Protein AF-A0A7H0M8C1-F1 (afdb_monomer_lite)

Secondary structure (DSSP, 8-state):
--HHHHHHHHHHHHHT-EEEEEETTEEEEEEEETTEEEEEEEETTTTEEEEEEEE---

Foldseek 3Di:
DPPVVVVVQQVQQVVQWDFDDDDPQKTWTWGGDPNWIKIWIAGNVVRDTPDIDTDDDD

Radius of gyration: 11.1 Å; chains: 1; bounding box: 30×16×33 Å

Sequence (58 aa):
MSPKQIENAVKDAYSNIKVIKTQGDRVMGQGTSGGMTIEIWINKSTKTIETAYPKGTR

pLDDT: mean 89.02, std 8.95, range [47.94, 94.62]

Structure (mmCIF, N/CA/C/O backbone):
data_AF-A0A7H0M8C1-F1
#
_entry.id   AF-A0A7H0M8C1-F1
#
loop_
_atom_site.group_PDB
_atom_site.id
_atom_site.type_symbol
_atom_site.label_atom_id
_atom_site.label_alt_id
_atom_site.label_comp_id
_atom_site.label_asym_id
_atom_site.label_entity_id
_atom_site.label_seq_id
_atom_site.pdbx_PDB_ins_code
_atom_site.Cartn_x
_atom_site.Cartn_y
_atom_site.Cartn_z
_atom_site.occupancy
_atom_site.B_iso_or_equiv
_atom_site.auth_seq_id
_atom_site.auth_comp_id
_atom_site.auth_asym_id
_atom_site.auth_atom_id
_atom_site.pdbx_PDB_model_num
ATOM 1 N N . MET A 1 1 ? 11.860 -7.673 -11.895 1.00 62.75 1 MET A N 1
ATOM 2 C CA . MET A 1 1 ? 12.137 -6.787 -10.741 1.00 62.75 1 MET A CA 1
ATOM 3 C C . MET A 1 1 ? 12.803 -7.598 -9.647 1.00 62.75 1 MET A C 1
ATOM 5 O O . MET A 1 1 ? 12.420 -8.745 -9.454 1.00 62.75 1 MET A O 1
ATOM 9 N N . SER A 1 2 ? 13.775 -7.026 -8.941 1.00 87.69 2 SER A N 1
ATOM 10 C CA . SER A 1 2 ? 14.284 -7.602 -7.694 1.00 87.69 2 SER A CA 1
ATOM 11 C C . SER A 1 2 ? 13.298 -7.357 -6.540 1.00 87.69 2 SER A C 1
ATOM 13 O O . SER A 1 2 ? 12.512 -6.408 -6.614 1.00 87.69 2 SER A O 1
ATOM 15 N N . PRO A 1 3 ? 13.345 -8.142 -5.449 1.00 87.12 3 PRO A N 1
ATOM 16 C CA . PRO A 1 3 ? 12.477 -7.933 -4.285 1.00 87.12 3 PRO A CA 1
ATOM 17 C C . PRO A 1 3 ? 12.518 -6.494 -3.749 1.00 87.12 3 PRO A C 1
ATOM 19 O O . PRO A 1 3 ? 11.480 -5.902 -3.469 1.00 87.12 3 PRO A O 1
ATOM 22 N N . LYS A 1 4 ? 13.708 -5.881 -3.726 1.00 89.19 4 LYS A N 1
ATOM 23 C CA . LYS A 1 4 ? 13.906 -4.487 -3.303 1.00 89.19 4 LYS A CA 1
ATOM 24 C C . LYS A 1 4 ? 13.224 -3.476 -4.233 1.00 89.19 4 LYS A C 1
ATOM 26 O O . LYS A 1 4 ? 12.706 -2.465 -3.774 1.00 89.19 4 LYS A O 1
ATOM 31 N N . GLN A 1 5 ? 13.210 -3.739 -5.541 1.00 87.62 5 GLN A N 1
ATOM 32 C CA . GLN A 1 5 ? 12.499 -2.889 -6.502 1.00 87.62 5 GLN A CA 1
ATOM 33 C C . GLN A 1 5 ? 10.982 -2.998 -6.336 1.00 87.62 5 GLN A C 1
ATOM 35 O O . GLN A 1 5 ? 10.296 -1.987 -6.444 1.00 87.62 5 GLN A O 1
ATOM 40 N N . ILE A 1 6 ? 10.467 -4.200 -6.053 1.00 87.06 6 ILE A N 1
ATOM 41 C CA . ILE A 1 6 ? 9.038 -4.414 -5.785 1.00 87.06 6 ILE A CA 1
ATOM 42 C C . ILE A 1 6 ? 8.636 -3.673 -4.511 1.00 87.06 6 ILE A C 1
ATOM 44 O O . ILE A 1 6 ? 7.659 -2.933 -4.521 1.00 87.06 6 ILE A O 1
ATOM 48 N N . GLU A 1 7 ? 9.413 -3.812 -3.436 1.00 89.56 7 GLU A N 1
ATOM 49 C CA . GLU A 1 7 ? 9.142 -3.127 -2.171 1.00 89.56 7 GLU A CA 1
ATOM 50 C C . GLU A 1 7 ? 9.118 -1.603 -2.344 1.00 89.56 7 GLU A C 1
ATOM 52 O O . GLU A 1 7 ? 8.195 -0.939 -1.871 1.00 89.56 7 GLU A O 1
ATOM 57 N N . ASN A 1 8 ? 10.087 -1.049 -3.076 1.00 92.06 8 ASN A N 1
ATOM 58 C CA . ASN A 1 8 ? 10.111 0.377 -3.388 1.00 92.06 8 ASN A CA 1
ATOM 59 C C . ASN A 1 8 ? 8.890 0.806 -4.212 1.00 92.06 8 ASN A C 1
ATOM 61 O O . ASN A 1 8 ? 8.283 1.822 -3.891 1.00 92.06 8 ASN A O 1
ATOM 65 N N . ALA A 1 9 ? 8.496 0.028 -5.224 1.00 91.31 9 ALA A N 1
ATOM 66 C CA . ALA A 1 9 ? 7.331 0.339 -6.050 1.00 91.31 9 ALA A CA 1
ATOM 67 C C . ALA A 1 9 ? 6.021 0.299 -5.247 1.00 91.31 9 ALA A C 1
ATOM 69 O O . ALA A 1 9 ? 5.163 1.160 -5.419 1.00 91.31 9 ALA 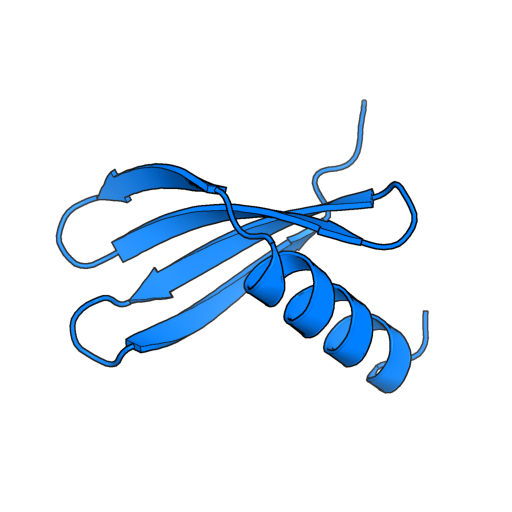A O 1
ATOM 70 N N . VAL A 1 10 ? 5.871 -0.665 -4.332 1.00 90.50 10 VAL A N 1
ATOM 71 C CA . VAL A 1 10 ? 4.703 -0.747 -3.441 1.00 90.50 10 VAL A CA 1
ATOM 72 C C . VAL A 1 10 ? 4.671 0.438 -2.477 1.00 90.50 10 VAL A C 1
ATOM 74 O O . VAL A 1 10 ? 3.614 1.037 -2.300 1.00 90.50 10 VAL A O 1
ATOM 77 N N . LYS A 1 11 ? 5.811 0.816 -1.883 1.00 92.19 11 LYS A N 1
ATOM 78 C CA . LYS A 1 11 ? 5.905 1.991 -0.997 1.00 92.19 11 LYS A CA 1
ATOM 79 C C . LYS A 1 11 ? 5.577 3.292 -1.727 1.00 92.19 11 LYS A C 1
ATOM 81 O O . LYS A 1 11 ? 4.867 4.132 -1.183 1.00 92.19 11 LYS A O 1
ATOM 86 N N . ASP A 1 12 ? 6.067 3.441 -2.950 1.00 93.38 12 ASP A N 1
ATOM 87 C CA . ASP A 1 12 ? 5.823 4.609 -3.794 1.00 93.38 12 ASP A CA 1
ATOM 88 C C . ASP A 1 12 ? 4.362 4.686 -4.272 1.00 93.38 12 ASP A C 1
ATOM 90 O O . ASP A 1 12 ? 3.726 5.735 -4.219 1.00 93.38 12 ASP A O 1
ATOM 94 N N . ALA A 1 13 ? 3.759 3.552 -4.637 1.00 92.62 13 ALA A N 1
ATOM 95 C CA . ALA A 1 13 ? 2.329 3.506 -4.921 1.00 92.62 13 ALA A CA 1
ATOM 96 C C . ALA A 1 13 ? 1.484 3.786 -3.666 1.00 92.62 13 ALA A C 1
ATOM 98 O O . ALA A 1 13 ? 0.456 4.453 -3.757 1.00 92.62 13 ALA A O 1
ATOM 99 N N . TYR A 1 14 ? 1.913 3.314 -2.491 1.00 91.56 14 TYR A N 1
ATOM 100 C CA . TYR A 1 14 ? 1.234 3.592 -1.226 1.00 91.56 14 TYR A CA 1
ATOM 101 C C . TYR A 1 14 ? 1.289 5.080 -0.846 1.00 91.56 14 TYR A C 1
ATOM 103 O O . TYR A 1 14 ? 0.310 5.612 -0.330 1.00 91.56 14 TYR A O 1
ATOM 111 N N . SER A 1 15 ? 2.401 5.774 -1.115 1.00 92.25 15 SER A N 1
ATOM 112 C CA . SER A 1 15 ? 2.542 7.201 -0.785 1.00 92.25 15 SER A CA 1
ATOM 113 C C . SER A 1 15 ? 1.575 8.089 -1.579 1.00 92.25 15 SER A C 1
ATOM 115 O O . SER A 1 15 ? 1.087 9.084 -1.050 1.00 92.25 15 SER A O 1
ATOM 117 N N . ASN A 1 16 ? 1.233 7.685 -2.807 1.00 90.81 16 ASN A N 1
ATOM 118 C CA . ASN A 1 16 ? 0.292 8.374 -3.694 1.00 90.81 16 ASN A CA 1
ATOM 119 C C . ASN A 1 16 ? -1.039 7.618 -3.848 1.00 90.81 16 ASN A C 1
ATOM 121 O O . ASN A 1 16 ? -1.709 7.709 -4.880 1.00 90.81 16 ASN A O 1
ATOM 125 N N . ILE A 1 17 ? -1.412 6.818 -2.847 1.00 91.81 17 ILE A N 1
ATOM 126 C CA . ILE A 1 17 ? -2.555 5.918 -2.955 1.00 91.81 17 ILE A CA 1
ATOM 127 C C . ILE A 1 17 ? -3.885 6.675 -2.975 1.00 91.81 17 ILE A C 1
ATOM 129 O O . ILE A 1 17 ? -4.168 7.531 -2.136 1.00 91.81 17 ILE A O 1
ATOM 133 N N . LYS A 1 18 ? -4.762 6.291 -3.901 1.00 93.88 18 LYS A N 1
ATOM 134 C CA . LYS A 1 18 ? -6.159 6.713 -3.931 1.00 93.88 18 LYS A CA 1
ATOM 135 C C . LYS A 1 18 ? -7.049 5.565 -3.486 1.00 93.88 18 LYS A C 1
ATOM 137 O O . LYS A 1 18 ? -7.061 4.508 -4.109 1.00 93.88 18 LYS A O 1
ATOM 142 N N . VAL A 1 19 ? -7.823 5.765 -2.426 1.00 93.38 19 VAL A N 1
ATOM 143 C CA . VAL A 1 19 ? -8.809 4.771 -1.987 1.00 93.38 19 VAL A CA 1
ATOM 144 C C . VAL A 1 19 ? -9.919 4.658 -3.031 1.00 93.38 19 VAL A C 1
ATOM 146 O O . VAL A 1 19 ? -10.556 5.654 -3.366 1.00 93.38 19 VAL A O 1
ATOM 149 N N . ILE A 1 20 ? -10.147 3.445 -3.537 1.00 93.69 20 ILE A N 1
ATOM 150 C CA . ILE A 1 20 ? -11.162 3.170 -4.567 1.00 93.69 20 ILE A CA 1
ATOM 151 C C . ILE A 1 20 ? -12.273 2.244 -4.078 1.00 93.69 20 ILE A C 1
ATOM 153 O O . ILE A 1 20 ? -13.361 2.245 -4.649 1.00 93.69 20 ILE A O 1
ATOM 157 N N . LYS A 1 21 ? -12.034 1.460 -3.021 1.00 92.12 21 LYS A N 1
ATOM 158 C CA . LYS A 1 21 ? -13.047 0.572 -2.444 1.00 92.12 21 LYS A CA 1
ATOM 159 C C . LYS A 1 21 ? -12.811 0.367 -0.954 1.00 92.12 21 LYS A C 1
ATOM 161 O O . LYS A 1 21 ? -11.679 0.190 -0.522 1.00 92.12 21 LYS A O 1
ATOM 166 N N . THR A 1 22 ? -13.894 0.299 -0.190 1.00 93.75 22 THR A N 1
ATOM 167 C CA . THR A 1 22 ? -13.879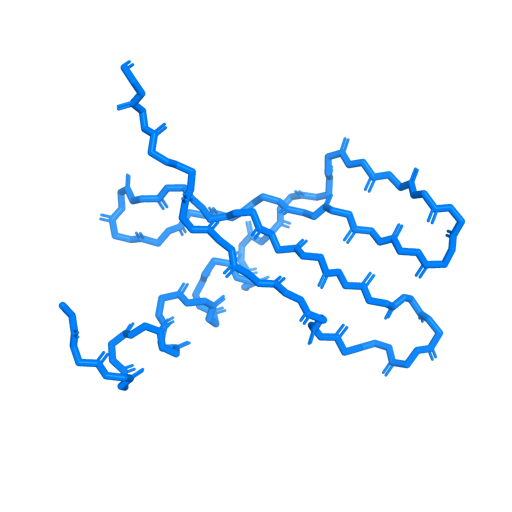 -0.101 1.223 1.00 93.75 22 THR A CA 1
ATOM 168 C C . THR A 1 22 ? -14.761 -1.332 1.387 1.00 93.75 22 THR A C 1
ATOM 170 O O . THR A 1 22 ? -15.866 -1.378 0.850 1.00 93.75 22 THR A O 1
ATOM 173 N N . GLN A 1 23 ? -14.274 -2.337 2.109 1.00 90.56 23 GLN A N 1
ATOM 174 C CA . GLN A 1 23 ? -14.966 -3.585 2.407 1.00 90.56 23 GLN A CA 1
ATOM 175 C C . GLN A 1 23 ? -14.767 -3.927 3.887 1.00 90.56 23 GLN A C 1
ATOM 177 O O . GLN A 1 23 ? -13.778 -4.555 4.262 1.00 90.56 23 GLN A O 1
ATOM 182 N N . GLY A 1 24 ? -15.706 -3.493 4.731 1.00 92.25 24 GLY A N 1
ATOM 183 C CA . GLY A 1 24 ? -15.588 -3.634 6.184 1.00 92.25 24 GLY A CA 1
ATOM 184 C C . GLY A 1 24 ? -14.301 -2.983 6.700 1.00 92.25 24 GLY A C 1
ATOM 185 O O . GLY A 1 24 ? -14.066 -1.794 6.469 1.00 92.25 24 GLY A O 1
ATOM 186 N N . ASP A 1 25 ? -13.447 -3.791 7.326 1.00 92.62 25 ASP A N 1
ATOM 187 C CA . ASP A 1 25 ? -12.152 -3.364 7.867 1.00 92.62 25 ASP A CA 1
ATOM 188 C C . ASP A 1 25 ? -11.022 -3.353 6.834 1.00 92.62 25 ASP A C 1
ATOM 190 O O . ASP A 1 25 ? -9.891 -3.014 7.167 1.00 92.62 25 ASP A O 1
ATOM 194 N N . ARG A 1 26 ? -11.292 -3.693 5.571 1.00 94.31 26 ARG A N 1
ATOM 195 C CA . ARG A 1 26 ? -10.305 -3.653 4.488 1.00 94.31 26 ARG A CA 1
ATOM 196 C C . ARG A 1 26 ? -10.587 -2.509 3.532 1.00 94.31 26 ARG A C 1
ATOM 198 O O . ARG A 1 26 ? -11.731 -2.232 3.181 1.00 94.31 26 ARG A O 1
ATOM 205 N N . VAL A 1 27 ? -9.535 -1.856 3.068 1.00 94.62 27 VAL A N 1
ATOM 206 C CA . VAL A 1 27 ? -9.595 -0.791 2.068 1.00 94.62 27 VAL A CA 1
ATOM 207 C C . VAL A 1 27 ? -8.702 -1.177 0.912 1.00 94.62 27 VAL A C 1
ATOM 209 O O . VAL A 1 27 ? -7.531 -1.477 1.111 1.00 94.62 27 VAL A O 1
ATOM 212 N N . MET A 1 28 ? -9.252 -1.145 -0.293 1.00 94.19 28 MET A N 1
ATOM 213 C CA . MET A 1 28 ? -8.477 -1.218 -1.517 1.00 94.19 28 MET A CA 1
ATOM 214 C C . MET A 1 28 ? -8.176 0.203 -1.972 1.00 94.19 28 MET A C 1
ATOM 216 O O . MET A 1 28 ? -9.082 0.987 -2.286 1.00 94.19 28 MET A O 1
ATOM 220 N N . GLY A 1 29 ? -6.896 0.529 -2.017 1.00 94.06 29 GLY A N 1
ATOM 221 C CA . GLY A 1 29 ? -6.412 1.710 -2.697 1.00 94.06 29 GLY A CA 1
ATOM 222 C C . GLY A 1 29 ? -5.639 1.345 -3.954 1.00 94.06 29 GLY A C 1
ATOM 223 O O . GLY A 1 29 ? -5.208 0.212 -4.148 1.00 94.06 29 GLY A O 1
ATOM 224 N N . GLN A 1 30 ? -5.498 2.324 -4.827 1.00 94.50 30 GLN A N 1
ATOM 225 C CA . GLN A 1 30 ? -4.806 2.215 -6.093 1.00 94.50 30 GLN A CA 1
ATOM 226 C C . GLN A 1 30 ? -3.780 3.337 -6.158 1.00 94.50 30 GLN A C 1
ATOM 228 O O . GLN A 1 30 ? -4.126 4.509 -6.015 1.00 94.50 30 GLN A O 1
ATOM 233 N N . GLY A 1 31 ? -2.521 2.967 -6.335 1.00 92.69 31 GLY A N 1
ATOM 234 C CA . GLY A 1 31 ? -1.413 3.894 -6.511 1.00 92.69 31 GLY A CA 1
ATOM 235 C C . GLY A 1 31 ? -0.686 3.620 -7.814 1.00 92.69 31 GLY A C 1
ATOM 236 O O . GLY A 1 31 ? -0.889 2.585 -8.450 1.00 92.69 31 GLY A O 1
ATOM 237 N N . THR A 1 32 ? 0.180 4.538 -8.216 1.00 90.44 32 THR A N 1
ATOM 238 C CA . THR A 1 32 ? 1.007 4.378 -9.413 1.00 90.44 32 THR A CA 1
ATOM 239 C C . THR A 1 32 ? 2.470 4.548 -9.059 1.00 90.44 32 THR A C 1
ATOM 241 O O . THR A 1 32 ? 2.813 5.500 -8.368 1.00 90.44 32 THR A O 1
ATOM 244 N N . SER A 1 33 ? 3.326 3.664 -9.565 1.00 89.69 33 SER A N 1
ATOM 245 C CA . SER A 1 33 ? 4.779 3.774 -9.437 1.00 89.69 33 SER A CA 1
ATOM 246 C C . SER A 1 33 ? 5.443 3.389 -10.753 1.00 89.69 33 SER A C 1
ATOM 248 O O . SER A 1 33 ? 5.135 2.344 -11.330 1.00 89.69 33 SER A O 1
ATOM 250 N N . GLY A 1 34 ? 6.319 4.255 -11.269 1.00 84.38 34 GLY A N 1
ATOM 251 C CA . GLY A 1 34 ? 7.048 4.006 -12.520 1.00 84.38 34 GLY A CA 1
ATOM 252 C C . GLY A 1 34 ? 6.152 3.698 -13.729 1.00 84.38 34 GLY A C 1
ATOM 253 O O . GLY A 1 34 ? 6.522 2.882 -14.566 1.00 84.38 34 GLY A O 1
ATOM 254 N N . GLY A 1 35 ? 4.951 4.287 -13.794 1.00 85.50 35 GLY A N 1
ATOM 255 C CA . GLY A 1 35 ? 3.968 4.035 -14.858 1.00 85.50 35 GLY A CA 1
ATOM 256 C C . GLY A 1 35 ? 3.139 2.755 -14.688 1.00 85.50 35 GLY A C 1
ATOM 257 O O . GLY A 1 35 ? 2.225 2.515 -15.471 1.00 85.50 35 GLY A O 1
ATOM 258 N N . MET A 1 36 ? 3.400 1.953 -13.653 1.00 87.75 36 MET A N 1
ATOM 259 C CA . MET A 1 36 ? 2.576 0.800 -13.299 1.00 87.75 36 MET A CA 1
ATOM 260 C C . MET A 1 36 ? 1.539 1.195 -12.265 1.00 87.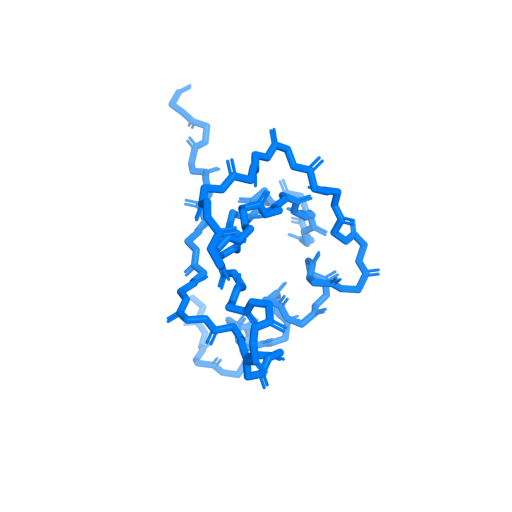75 36 MET A C 1
ATOM 262 O O . MET A 1 36 ? 1.835 1.906 -11.306 1.00 87.75 36 MET A O 1
ATOM 266 N N . THR A 1 37 ? 0.328 0.682 -12.429 1.00 91.50 37 THR A N 1
ATOM 267 C CA . THR A 1 37 ? -0.708 0.829 -11.415 1.00 91.50 37 THR A CA 1
ATOM 268 C C . THR A 1 37 ? -0.662 -0.355 -10.461 1.00 91.50 37 THR A C 1
ATOM 270 O O . THR A 1 37 ? -0.595 -1.498 -10.902 1.00 91.50 37 THR A O 1
ATOM 273 N N . ILE A 1 38 ? -0.698 -0.097 -9.159 1.00 92.62 38 ILE A N 1
ATOM 274 C CA . ILE A 1 38 ? -0.644 -1.108 -8.105 1.00 92.62 38 ILE A CA 1
ATOM 275 C C . ILE A 1 38 ? -1.896 -0.962 -7.246 1.00 92.62 38 ILE A C 1
ATOM 277 O O . ILE A 1 38 ? -2.196 0.116 -6.734 1.00 92.62 38 ILE A O 1
ATOM 281 N N . GLU A 1 39 ? -2.630 -2.057 -7.097 1.00 94.44 39 GLU A N 1
ATOM 282 C CA . GLU A 1 39 ? -3.748 -2.166 -6.167 1.00 94.44 39 GLU A CA 1
ATOM 283 C C . GLU A 1 39 ? -3.230 -2.707 -4.837 1.00 94.44 39 GLU A C 1
ATOM 285 O O . GLU A 1 39 ? -2.535 -3.721 -4.793 1.00 94.44 39 GLU A O 1
ATOM 290 N N . ILE A 1 40 ? -3.549 -2.011 -3.753 1.00 94.06 40 ILE A N 1
ATOM 291 C CA . ILE A 1 40 ? -3.047 -2.288 -2.412 1.00 94.06 40 ILE A CA 1
ATOM 292 C C . ILE A 1 40 ? -4.244 -2.453 -1.483 1.00 94.06 40 ILE A C 1
ATOM 294 O O . ILE A 1 40 ? -5.077 -1.553 -1.363 1.00 94.06 40 ILE A O 1
ATOM 298 N N . TRP A 1 41 ? -4.312 -3.591 -0.802 1.00 94.62 41 TRP A N 1
ATOM 299 C CA . TRP A 1 41 ? -5.277 -3.839 0.260 1.00 94.62 41 TRP A CA 1
ATOM 300 C C . TRP A 1 41 ? -4.668 -3.533 1.617 1.00 94.62 41 TRP A C 1
ATOM 302 O O . TRP A 1 41 ? -3.603 -4.040 1.971 1.00 94.62 41 TRP A O 1
ATOM 312 N N . ILE A 1 42 ? -5.375 -2.714 2.383 1.00 94.19 42 ILE A N 1
ATOM 313 C CA . ILE A 1 42 ? -4.957 -2.207 3.681 1.00 94.19 42 ILE A CA 1
ATOM 314 C C . ILE A 1 42 ? -6.015 -2.595 4.700 1.00 94.19 42 ILE A C 1
ATOM 316 O O . ILE A 1 42 ? -7.198 -2.297 4.523 1.00 94.19 42 ILE A O 1
ATOM 320 N N . ASN A 1 43 ? -5.590 -3.212 5.792 1.00 94.12 43 ASN A N 1
ATOM 321 C CA . ASN A 1 43 ? -6.449 -3.423 6.943 1.00 94.12 43 ASN A CA 1
ATOM 322 C C . ASN A 1 43 ? -6.512 -2.129 7.765 1.00 94.12 43 ASN A C 1
ATOM 324 O O . ASN A 1 43 ? -5.487 -1.619 8.209 1.00 94.12 43 ASN A O 1
ATOM 328 N N . LYS A 1 44 ? -7.704 -1.574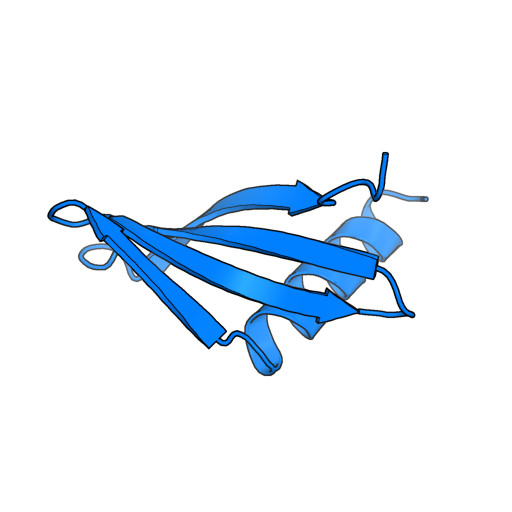 7.967 1.00 89.81 44 LYS A N 1
ATOM 329 C CA . LYS A 1 44 ? -7.927 -0.327 8.710 1.00 89.81 44 LYS A CA 1
ATOM 330 C C . LYS A 1 44 ? -7.662 -0.481 10.204 1.00 89.81 44 LYS A C 1
ATOM 332 O O . LYS A 1 44 ? -7.249 0.490 10.834 1.00 89.81 44 LYS A O 1
ATOM 337 N N . SER A 1 45 ? -7.905 -1.669 10.751 1.00 91.81 45 SER A N 1
ATOM 338 C CA . SER A 1 45 ? -7.777 -1.958 12.180 1.00 91.81 45 SER A CA 1
ATOM 339 C C . SER A 1 45 ? -6.308 -2.042 12.588 1.00 91.81 45 SER A C 1
ATOM 341 O O . SER A 1 45 ? -5.907 -1.437 13.578 1.00 91.81 45 SER A O 1
ATOM 343 N N . THR A 1 46 ? -5.480 -2.718 11.787 1.00 92.88 46 THR A N 1
ATOM 344 C CA . THR A 1 46 ? -4.033 -2.854 12.041 1.00 92.88 46 THR A CA 1
ATOM 345 C C . THR A 1 46 ? -3.180 -1.825 11.299 1.00 92.88 46 THR A C 1
ATOM 347 O O . THR A 1 46 ? -1.997 -1.687 11.596 1.00 92.88 46 THR A O 1
ATOM 350 N N . LYS A 1 47 ? -3.758 -1.095 10.336 1.00 87.81 47 LYS A N 1
ATOM 351 C CA . LYS A 1 47 ? -3.066 -0.163 9.425 1.00 87.81 47 LYS A CA 1
ATOM 352 C C . LYS A 1 47 ? -1.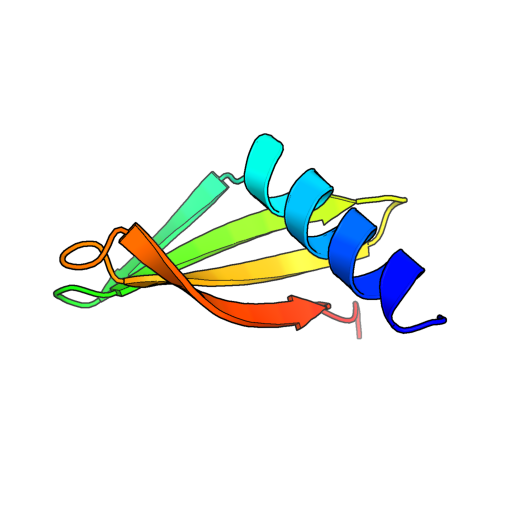918 -0.815 8.648 1.00 87.81 47 LYS A C 1
ATOM 354 O O . LYS A 1 47 ? -0.936 -0.159 8.309 1.00 87.81 47 LYS A O 1
ATOM 359 N N . THR A 1 48 ? -2.043 -2.107 8.355 1.00 92.00 48 THR A N 1
ATOM 360 C CA . THR A 1 48 ? -1.038 -2.876 7.614 1.00 92.00 48 THR A CA 1
ATOM 361 C C . THR A 1 48 ? -1.489 -3.124 6.184 1.00 92.00 48 THR A C 1
ATOM 363 O O . THR A 1 48 ? -2.661 -3.421 5.939 1.00 92.00 48 THR A O 1
ATOM 366 N N . ILE A 1 49 ? -0.544 -3.066 5.246 1.00 91.44 49 ILE A N 1
ATOM 367 C CA . ILE A 1 49 ? -0.748 -3.596 3.898 1.00 91.44 49 ILE A CA 1
ATOM 368 C C . ILE A 1 49 ? -0.863 -5.116 4.023 1.00 91.44 49 ILE A C 1
ATOM 370 O O . ILE A 1 49 ? 0.068 -5.773 4.477 1.00 91.44 49 ILE A O 1
ATOM 374 N N . GLU A 1 50 ? -2.011 -5.667 3.650 1.00 91.88 50 GLU A N 1
ATOM 375 C CA . GLU A 1 50 ? -2.226 -7.114 3.626 1.00 91.88 50 GLU A CA 1
ATOM 376 C C . GLU A 1 50 ? -1.757 -7.709 2.302 1.00 91.88 50 GLU A C 1
ATOM 378 O O . GLU A 1 50 ? -1.146 -8.773 2.282 1.00 91.88 50 GLU A O 1
ATOM 383 N N . THR A 1 51 ? -2.039 -7.025 1.189 1.00 91.62 51 THR A N 1
ATOM 384 C CA . THR A 1 51 ? -1.637 -7.467 -0.151 1.00 91.62 51 THR A CA 1
ATOM 385 C C . THR A 1 51 ? -1.399 -6.276 -1.076 1.00 91.62 51 THR A C 1
ATOM 387 O O . THR A 1 51 ? -2.005 -5.217 -0.907 1.00 91.62 51 THR A O 1
ATOM 390 N N . ALA A 1 52 ? -0.518 -6.445 -2.061 1.00 91.00 52 ALA A N 1
ATOM 391 C CA . ALA A 1 52 ? -0.284 -5.470 -3.118 1.00 91.00 52 ALA A CA 1
ATOM 392 C C . ALA A 1 52 ? -0.037 -6.202 -4.439 1.00 91.00 52 ALA A C 1
ATOM 394 O O . ALA A 1 52 ? 0.815 -7.090 -4.504 1.00 91.00 52 ALA A O 1
ATOM 395 N N . TYR A 1 53 ? -0.769 -5.827 -5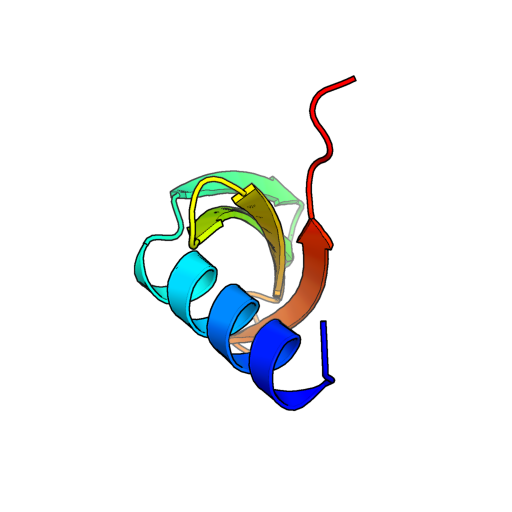.484 1.00 90.25 53 TYR A N 1
ATOM 396 C CA . TYR A 1 53 ? -0.700 -6.469 -6.791 1.00 90.25 53 TYR A CA 1
ATOM 397 C C . TYR A 1 53 ? -0.559 -5.425 -7.899 1.00 90.25 53 TYR A C 1
ATOM 399 O O . TYR A 1 53 ? -1.306 -4.443 -7.913 1.00 90.25 53 TYR A O 1
ATOM 407 N N . PRO A 1 54 ? 0.361 -5.617 -8.859 1.00 89.06 54 PRO A N 1
ATOM 408 C CA . PRO A 1 54 ? 0.394 -4.789 -10.051 1.00 89.06 54 PRO A CA 1
ATOM 409 C C . PRO A 1 54 ? -0.844 -5.084 -10.903 1.00 89.06 54 PRO A C 1
ATOM 411 O O . PRO A 1 54 ? -1.095 -6.222 -11.304 1.00 89.06 54 PRO A O 1
ATOM 414 N N . LYS A 1 55 ? -1.620 -4.046 -11.200 1.00 83.69 55 LYS A N 1
ATOM 415 C CA . LYS A 1 55 ? -2.737 -4.112 -12.132 1.00 83.69 55 LYS A CA 1
ATOM 416 C C . LYS A 1 55 ? -2.174 -4.037 -13.546 1.00 83.69 55 LYS A C 1
ATOM 418 O O . LYS A 1 55 ? -1.879 -2.956 -14.050 1.00 83.69 55 LYS A O 1
ATOM 423 N N . GLY A 1 56 ? -1.991 -5.198 -14.170 1.00 67.38 56 GLY A N 1
ATOM 424 C CA . GLY A 1 56 ? -1.636 -5.268 -15.583 1.00 67.38 56 GLY A CA 1
ATOM 425 C C . GLY A 1 56 ? -2.755 -4.675 -16.439 1.00 67.38 56 GLY A C 1
ATOM 426 O O . GLY A 1 56 ? -3.911 -5.081 -16.321 1.00 67.38 56 GLY A O 1
ATOM 427 N N . THR A 1 57 ? -2.419 -3.714 -17.296 1.00 55.25 57 THR A N 1
ATOM 428 C CA . THR A 1 57 ? -3.252 -3.344 -18.444 1.00 55.25 57 THR A CA 1
ATOM 429 C C . THR A 1 57 ? -3.279 -4.541 -19.391 1.00 55.25 57 THR A C 1
ATOM 431 O O . THR A 1 57 ? -2.246 -4.881 -19.968 1.00 55.25 57 THR A O 1
ATOM 434 N N . ARG A 1 58 ? -4.422 -5.229 -19.460 1.00 47.94 58 ARG A N 1
ATOM 435 C CA . ARG A 1 58 ? -4.725 -6.160 -20.554 1.00 47.94 58 ARG A CA 1
ATOM 436 C C . ARG A 1 58 ? -4.911 -5.399 -21.856 1.00 47.94 58 ARG A C 1
ATOM 438 O O . ARG A 1 58 ? -5.423 -4.260 -21.777 1.00 47.94 58 ARG A O 1
#